Protein AF-A0A926TGM6-F1 (afdb_monomer_lite)

Radius of gyration: 21.96 Å; chains: 1; bounding box: 35×56×56 Å

pLDDT: mean 73.23, std 17.08, range [44.56, 93.25]

Structure (mmCIF, N/CA/C/O backbone):
data_AF-A0A926TGM6-F1
#
_entry.id   AF-A0A926TGM6-F1
#
loop_
_atom_site.group_PDB
_atom_site.id
_atom_site.type_symbol
_atom_site.label_atom_id
_atom_site.label_alt_id
_atom_site.label_comp_id
_atom_site.label_asym_id
_atom_site.label_entity_id
_atom_site.label_seq_id
_atom_site.pdbx_PDB_ins_code
_atom_site.Cartn_x
_atom_site.Cartn_y
_atom_site.Cartn_z
_atom_site.occupancy
_atom_site.B_iso_or_equiv
_atom_site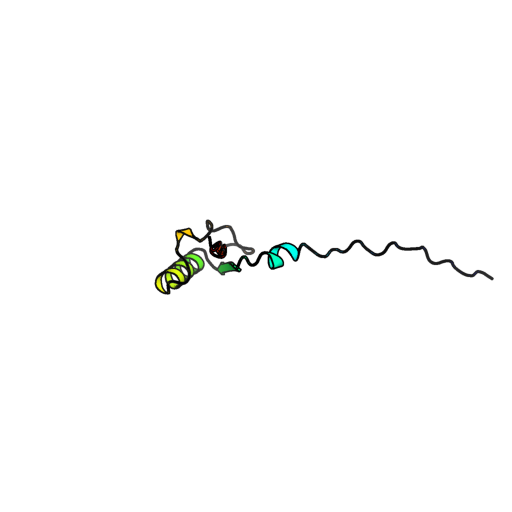.auth_seq_id
_atom_site.auth_comp_id
_atom_site.auth_asym_id
_atom_site.auth_atom_id
_atom_site.pdbx_PDB_model_num
ATOM 1 N N . MET A 1 1 ? -23.637 48.497 -39.155 1.00 44.56 1 MET A N 1
ATOM 2 C CA . MET A 1 1 ? -22.472 47.604 -39.330 1.00 44.56 1 MET A CA 1
ATOM 3 C C . MET A 1 1 ? -22.425 46.697 -38.113 1.00 44.56 1 MET A C 1
ATOM 5 O O . MET A 1 1 ? -22.846 47.132 -37.053 1.00 44.56 1 MET A O 1
ATOM 9 N N . SER A 1 2 ? -22.078 45.437 -38.336 1.00 47.12 2 SER A N 1
ATOM 10 C CA . SER A 1 2 ? -22.552 44.241 -37.634 1.00 47.12 2 SER A CA 1
ATOM 11 C C . SER A 1 2 ? -22.191 44.138 -36.149 1.00 47.12 2 SER A C 1
ATOM 13 O O . SER A 1 2 ? -21.021 44.215 -35.789 1.00 47.12 2 SER A O 1
ATOM 15 N N . GLU A 1 3 ? -23.193 43.875 -35.312 1.00 50.12 3 GLU A N 1
ATOM 16 C CA . GLU A 1 3 ? -23.018 43.396 -33.939 1.00 50.12 3 GLU A CA 1
ATOM 17 C C . GLU A 1 3 ? -22.855 41.869 -34.015 1.00 50.12 3 GLU A C 1
ATOM 19 O O . GLU A 1 3 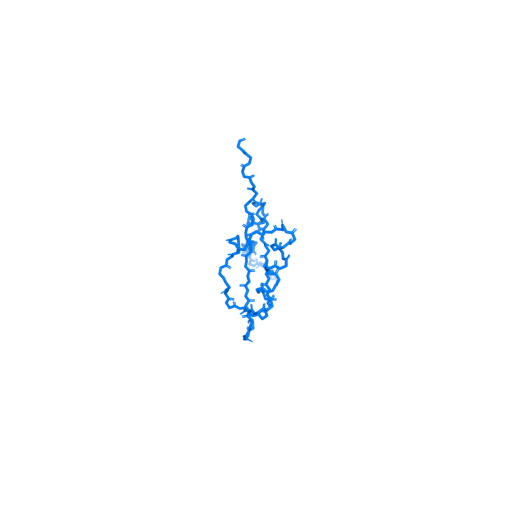? -23.768 41.155 -34.429 1.00 50.12 3 GLU A O 1
ATOM 24 N N . ALA A 1 4 ? -21.648 41.367 -33.753 1.00 55.97 4 ALA A N 1
ATOM 25 C CA . ALA A 1 4 ? -21.360 39.938 -33.799 1.00 55.97 4 ALA A CA 1
ATOM 26 C C . ALA A 1 4 ? -21.927 39.261 -32.542 1.00 55.97 4 ALA A C 1
ATOM 28 O O . ALA A 1 4 ? -21.415 39.459 -31.442 1.00 55.97 4 ALA A O 1
ATOM 29 N N . SER A 1 5 ? -22.982 38.459 -32.698 1.00 55.16 5 SER A N 1
ATOM 30 C CA . SER A 1 5 ? -23.468 37.567 -31.644 1.00 55.16 5 SER A CA 1
ATOM 31 C C . SER A 1 5 ? -22.422 36.481 -31.381 1.00 55.16 5 SER A C 1
ATOM 33 O O . SER A 1 5 ? -22.147 35.656 -32.253 1.00 55.16 5 SER A O 1
ATOM 35 N N . LEU A 1 6 ? -21.817 36.489 -30.193 1.00 67.19 6 LEU A N 1
ATOM 36 C CA . LEU A 1 6 ? -20.971 35.387 -29.732 1.00 67.19 6 LEU A CA 1
ATOM 37 C C . LEU A 1 6 ? -21.831 34.116 -29.584 1.00 67.19 6 LEU A C 1
ATOM 39 O O . LEU A 1 6 ? -22.962 34.211 -29.099 1.00 67.19 6 LEU A O 1
ATOM 43 N N . PRO A 1 7 ? -21.340 32.932 -29.996 1.00 57.50 7 PRO A N 1
ATOM 44 C CA . PRO A 1 7 ? -22.065 31.688 -29.783 1.00 57.50 7 PRO A CA 1
ATOM 45 C C . PRO A 1 7 ? -22.184 31.411 -28.280 1.00 57.50 7 PRO A C 1
ATOM 47 O O . PRO A 1 7 ? -21.213 31.522 -27.534 1.00 57.50 7 PRO A O 1
ATOM 50 N N . ASN A 1 8 ? -23.396 31.066 -27.849 1.00 55.59 8 ASN A N 1
ATOM 51 C CA . ASN A 1 8 ? -23.709 30.646 -26.489 1.00 55.59 8 ASN A CA 1
ATOM 52 C C . ASN A 1 8 ? -23.052 29.280 -26.234 1.00 55.59 8 ASN A C 1
ATOM 54 O O . ASN A 1 8 ? -23.611 28.242 -26.586 1.00 55.59 8 ASN A O 1
ATOM 58 N N . ILE A 1 9 ? -21.830 29.297 -25.710 1.00 60.00 9 ILE A N 1
ATOM 59 C CA . ILE A 1 9 ? -21.125 28.108 -25.229 1.00 60.00 9 ILE A CA 1
ATOM 60 C C . ILE A 1 9 ? -21.850 27.645 -23.954 1.00 60.00 9 ILE A C 1
ATOM 62 O O . ILE A 1 9 ? -21.989 28.460 -23.038 1.00 60.00 9 ILE A O 1
ATOM 66 N N . PRO A 1 10 ? -22.356 26.399 -23.871 1.00 60.44 10 PRO A N 1
ATOM 67 C CA . PRO A 1 10 ? -22.845 25.872 -22.601 1.00 60.44 10 PRO A CA 1
ATOM 68 C C . PRO A 1 10 ? -21.697 25.900 -21.576 1.00 60.44 10 PRO A C 1
ATOM 70 O O . PRO A 1 10 ? -20.541 25.747 -21.983 1.00 60.44 10 PRO A O 1
ATOM 73 N N . PRO A 1 11 ? -21.977 26.136 -20.279 1.00 56.72 11 PRO A N 1
ATOM 74 C CA . PRO A 1 11 ? -20.945 26.011 -19.261 1.00 56.72 11 PRO A CA 1
ATOM 75 C C . PRO A 1 11 ? -20.409 24.586 -19.348 1.00 56.72 11 PRO A C 1
ATOM 77 O O . PRO A 1 11 ? -21.194 23.640 -19.335 1.00 56.72 11 PRO A O 1
ATOM 80 N N . GLU A 1 12 ? -19.099 24.472 -19.546 1.00 57.44 12 GLU A N 1
ATOM 81 C CA . GLU A 1 12 ? -18.389 23.202 -19.612 1.00 57.44 12 GLU A CA 1
ATOM 82 C C . GLU A 1 12 ? -18.833 22.354 -18.419 1.00 57.44 12 GLU A C 1
ATOM 84 O O . GLU A 1 12 ? -18.776 22.819 -17.276 1.00 57.44 12 GLU A O 1
ATOM 89 N N . ASP A 1 13 ? -19.382 21.171 -18.711 1.00 51.66 13 ASP A N 1
ATOM 90 C CA . ASP A 1 13 ? -19.714 20.178 -17.704 1.00 51.66 13 ASP A CA 1
ATOM 91 C C . ASP A 1 13 ? -18.502 20.024 -16.787 1.00 51.66 13 ASP A C 1
ATOM 93 O O . ASP A 1 13 ? -17.378 19.791 -17.228 1.00 51.66 13 ASP A O 1
ATOM 97 N N . ASP A 1 14 ? -18.770 20.262 -15.513 1.00 52.56 14 ASP A N 1
ATOM 98 C CA . ASP A 1 14 ? -17.885 20.154 -14.373 1.00 52.56 14 ASP A CA 1
ATOM 99 C C . ASP A 1 14 ? -17.086 18.839 -14.467 1.00 52.56 14 ASP A C 1
ATOM 101 O O . ASP A 1 14 ? -17.542 17.786 -14.029 1.00 52.56 14 ASP A O 1
ATOM 105 N N . ASP A 1 15 ? -15.867 18.894 -15.015 1.00 47.91 15 ASP A N 1
ATOM 106 C CA . ASP A 1 15 ? -14.827 17.852 -14.922 1.00 47.91 15 ASP A CA 1
ATOM 107 C C . ASP A 1 15 ? -14.291 17.782 -13.470 1.00 47.91 15 ASP A C 1
ATOM 109 O O . ASP A 1 15 ? -13.097 17.655 -13.188 1.00 47.91 15 ASP A O 1
ATOM 113 N N . SER A 1 16 ? -15.192 17.928 -12.496 1.00 49.62 16 SER A N 1
ATOM 114 C CA . SER A 1 16 ? -14.946 17.711 -11.081 1.00 49.62 16 SER A CA 1
ATOM 115 C C . SER A 1 16 ? -14.897 16.207 -10.888 1.00 49.62 16 SER A C 1
ATOM 117 O O . SER A 1 16 ? -15.877 15.546 -10.550 1.00 49.62 16 SER A O 1
ATOM 119 N N . LEU A 1 17 ? -13.729 15.660 -11.213 1.00 51.16 17 LEU A N 1
ATOM 120 C CA . LEU A 1 17 ? -13.361 14.267 -11.030 1.00 51.16 17 LEU A CA 1
ATOM 121 C C . LEU A 1 17 ? -13.602 13.877 -9.564 1.00 51.16 17 LEU A C 1
ATOM 123 O O . LEU A 1 17 ? -12.766 14.123 -8.700 1.00 51.16 17 LEU A O 1
ATOM 127 N N . GLU A 1 18 ? -14.784 13.324 -9.299 1.00 54.81 18 GLU A N 1
ATOM 128 C CA . GLU A 1 18 ? -15.202 12.541 -8.135 1.00 54.81 18 GLU A CA 1
ATOM 129 C C . GLU A 1 18 ? -14.421 12.781 -6.829 1.00 54.81 18 GLU A C 1
ATOM 131 O O . GLU A 1 18 ? -13.887 11.860 -6.200 1.00 54.81 18 GLU A O 1
ATOM 136 N N . LEU A 1 19 ? -14.445 14.018 -6.325 1.00 49.62 19 LEU A 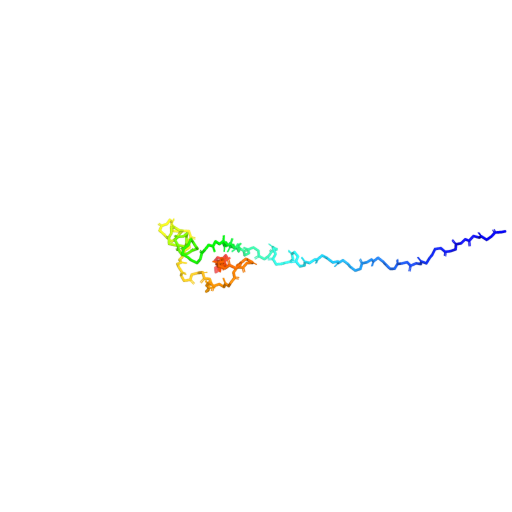N 1
ATOM 137 C CA . LEU A 1 19 ? -14.069 14.295 -4.935 1.00 49.62 19 LEU A CA 1
ATOM 138 C C . LEU A 1 19 ? -15.069 13.697 -3.923 1.00 49.62 19 LEU A C 1
ATOM 140 O O . LEU A 1 19 ? -14.873 13.800 -2.711 1.00 49.62 19 LEU A O 1
ATOM 144 N N . ASP A 1 20 ? -16.128 13.030 -4.384 1.00 50.44 20 ASP A N 1
ATOM 145 C CA . ASP A 1 20 ? -17.060 12.285 -3.539 1.00 50.44 20 ASP A CA 1
ATOM 146 C C . ASP A 1 20 ? -16.429 11.031 -2.910 1.00 50.44 20 ASP A C 1
ATOM 148 O O . ASP A 1 20 ? -16.834 10.620 -1.818 1.00 50.44 20 ASP A O 1
ATOM 152 N N . SER A 1 21 ? -15.354 10.484 -3.494 1.00 50.25 21 SER A N 1
ATOM 153 C CA . SER A 1 21 ? -14.583 9.402 -2.859 1.00 50.25 21 SER A CA 1
ATOM 154 C C . SER A 1 21 ? -13.821 9.875 -1.614 1.00 50.25 21 SER A C 1
ATOM 156 O O . SER A 1 21 ? -13.707 9.129 -0.637 1.00 50.25 21 SER A O 1
ATOM 158 N N . LEU A 1 22 ? -13.383 11.141 -1.589 1.00 50.28 22 LEU A N 1
ATOM 159 C CA . LEU A 1 22 ? -12.696 11.744 -0.440 1.00 50.28 22 LEU A CA 1
ATOM 160 C C . LEU A 1 22 ? -13.667 12.088 0.708 1.00 50.28 22 LEU A C 1
ATOM 162 O O . LEU A 1 22 ? -13.287 12.068 1.879 1.00 50.28 22 LEU A O 1
ATOM 166 N N . LYS A 1 23 ? -14.952 12.321 0.402 1.00 50.19 23 LYS A N 1
ATOM 167 C CA . LYS A 1 23 ? -16.021 12.560 1.396 1.00 50.19 23 LYS A CA 1
ATOM 168 C C . LYS A 1 23 ? -16.362 11.338 2.248 1.00 50.19 23 LYS A C 1
ATOM 170 O O . LYS A 1 23 ? -16.902 11.492 3.342 1.00 50.19 23 LYS A O 1
ATOM 175 N N . SER A 1 24 ? -16.049 10.127 1.784 1.00 55.03 24 SER A N 1
ATOM 176 C CA . SER A 1 24 ? -16.455 8.888 2.459 1.00 55.03 24 SER A CA 1
ATOM 177 C C . SER A 1 24 ? -15.652 8.579 3.730 1.00 55.03 24 SER A C 1
ATOM 179 O O . SER A 1 24 ? -15.935 7.579 4.389 1.00 55.03 24 SER A O 1
ATOM 181 N N . GLY A 1 25 ? -14.654 9.392 4.094 1.00 51.25 25 GLY A N 1
ATOM 182 C CA . GLY A 1 25 ? -13.918 9.214 5.346 1.00 51.25 25 GLY A CA 1
ATOM 183 C C . GLY A 1 25 ? -13.054 7.956 5.409 1.00 51.25 25 GLY A C 1
ATOM 184 O O . GLY A 1 25 ? -12.641 7.574 6.503 1.00 51.25 25 GLY A O 1
ATOM 185 N N . LYS A 1 26 ? -12.823 7.322 4.258 1.00 62.69 26 LYS A N 1
ATOM 186 C CA . LYS A 1 26 ? -11.932 6.184 4.066 1.00 62.69 26 LYS A CA 1
ATOM 187 C C . LYS A 1 26 ? -10.521 6.754 3.950 1.00 62.69 26 LYS A C 1
ATOM 189 O O . LYS A 1 26 ? -10.236 7.460 2.985 1.00 62.69 26 LYS A O 1
ATOM 194 N N . CYS A 1 27 ? -9.659 6.506 4.931 1.00 61.31 27 CYS A N 1
ATOM 195 C CA . CYS A 1 27 ? -8.245 6.831 4.768 1.00 61.31 27 CYS A CA 1
ATOM 196 C C . CYS A 1 27 ? -7.650 5.809 3.802 1.00 61.31 27 CYS A C 1
ATOM 198 O O . CYS A 1 27 ? -7.610 4.616 4.107 1.00 61.31 27 CYS A O 1
ATOM 200 N N . GLN A 1 28 ? -7.224 6.283 2.634 1.00 75.56 28 GLN A N 1
ATOM 201 C CA . GLN A 1 28 ? -6.504 5.480 1.662 1.00 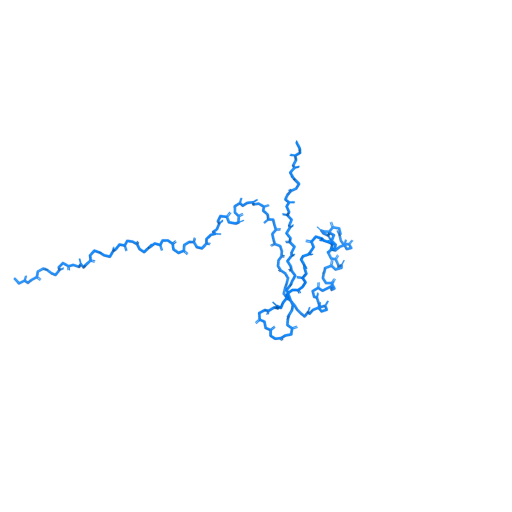75.56 28 GLN A CA 1
ATOM 202 C C . GLN A 1 28 ? -5.046 5.930 1.666 1.00 75.56 28 GLN A C 1
ATOM 204 O O . GLN A 1 28 ? -4.744 7.059 1.284 1.00 75.56 28 GLN A O 1
ATOM 209 N N . ILE A 1 29 ? -4.144 5.067 2.129 1.00 84.88 29 ILE A N 1
ATOM 210 C CA . ILE A 1 29 ? -2.704 5.313 2.022 1.00 84.88 29 ILE A CA 1
ATOM 211 C C . ILE A 1 29 ? -2.210 4.596 0.780 1.00 84.88 29 ILE A C 1
ATOM 213 O O . ILE A 1 29 ? -2.444 3.401 0.612 1.00 84.88 29 ILE A O 1
ATOM 217 N N . VAL A 1 30 ? -1.532 5.344 -0.085 1.00 86.50 30 VAL A N 1
ATOM 218 C CA . VAL A 1 30 ? -0.879 4.821 -1.280 1.00 86.50 30 VAL A CA 1
ATOM 219 C C . VAL A 1 30 ? 0.619 4.969 -1.089 1.00 86.50 30 VAL A C 1
ATOM 221 O O . VAL A 1 30 ? 1.120 6.073 -0.884 1.00 86.50 30 VAL A O 1
ATOM 224 N N . MET A 1 31 ? 1.326 3.850 -1.157 1.00 88.94 31 MET A N 1
ATOM 225 C CA . MET A 1 31 ? 2.780 3.811 -1.140 1.00 88.94 31 MET A CA 1
ATOM 226 C C . MET A 1 31 ? 3.294 3.404 -2.506 1.00 88.94 31 MET A C 1
ATOM 228 O O . MET A 1 31 ? 2.786 2.446 -3.079 1.00 88.94 31 MET A O 1
ATOM 232 N N . ILE A 1 32 ? 4.299 4.116 -3.010 1.00 89.88 32 ILE A N 1
ATOM 233 C CA . ILE A 1 32 ? 4.953 3.834 -4.289 1.00 89.88 32 ILE A CA 1
ATOM 234 C C . ILE A 1 32 ? 6.455 3.793 -4.029 1.00 89.88 32 ILE A C 1
ATOM 236 O O . ILE A 1 32 ? 7.027 4.770 -3.549 1.00 89.88 32 ILE A O 1
ATOM 240 N N . SER A 1 33 ? 7.075 2.649 -4.290 1.00 91.88 33 SER A N 1
ATOM 241 C CA . SER A 1 33 ? 8.520 2.434 -4.155 1.00 91.88 33 SER A CA 1
ATOM 242 C C . SER A 1 33 ? 8.914 1.168 -4.920 1.00 91.88 33 SER A C 1
ATOM 244 O O . SER A 1 33 ? 8.083 0.571 -5.597 1.00 91.88 33 SER A O 1
ATOM 246 N N . SER A 1 34 ? 10.153 0.698 -4.809 1.00 91.88 34 SER A N 1
ATOM 247 C CA . SER A 1 34 ? 10.510 -0.663 -5.234 1.00 91.88 34 SER A CA 1
ATOM 248 C C . SER A 1 34 ? 9.652 -1.704 -4.503 1.00 91.88 34 SER A C 1
ATOM 250 O O . SER A 1 34 ? 9.250 -1.478 -3.363 1.00 91.88 34 SER A O 1
ATOM 252 N N . ALA A 1 35 ? 9.416 -2.873 -5.109 1.00 89.50 35 ALA A N 1
ATOM 253 C CA . ALA A 1 35 ? 8.624 -3.942 -4.483 1.00 89.50 35 ALA A CA 1
ATOM 254 C C . ALA A 1 35 ? 9.108 -4.307 -3.071 1.00 89.50 35 ALA A C 1
ATOM 256 O O . ALA A 1 35 ? 8.293 -4.472 -2.167 1.00 89.50 35 ALA A O 1
ATOM 257 N N . ASP A 1 36 ? 10.423 -4.391 -2.871 1.00 92.12 36 ASP A N 1
ATOM 258 C CA . ASP A 1 36 ? 11.016 -4.644 -1.557 1.00 92.12 36 ASP A CA 1
ATOM 259 C C . ASP A 1 36 ? 10.812 -3.464 -0.600 1.00 92.12 36 ASP A C 1
ATOM 261 O O . ASP A 1 36 ? 10.367 -3.673 0.522 1.00 92.12 36 ASP A O 1
ATOM 265 N N . GLY A 1 37 ? 10.988 -2.227 -1.073 1.00 92.12 37 GLY A N 1
ATOM 266 C CA . GLY A 1 37 ? 10.771 -1.027 -0.262 1.00 92.12 37 GLY A CA 1
ATOM 267 C C . GLY A 1 37 ? 9.322 -0.861 0.204 1.00 92.12 37 GLY A C 1
ATOM 268 O O . GLY A 1 37 ? 9.085 -0.451 1.337 1.00 92.12 37 GLY A O 1
ATOM 269 N N . VAL A 1 38 ? 8.337 -1.224 -0.628 1.00 90.31 38 VAL A N 1
ATOM 270 C CA . VAL A 1 38 ? 6.930 -1.230 -0.192 1.00 90.31 38 VAL A CA 1
ATOM 271 C C . VAL A 1 38 ? 6.694 -2.319 0.861 1.00 90.31 38 VAL A C 1
ATOM 273 O O . VAL A 1 38 ? 5.993 -2.066 1.836 1.00 90.31 38 VAL A O 1
ATOM 276 N N . ARG A 1 39 ? 7.297 -3.510 0.724 1.00 90.38 39 ARG A N 1
ATOM 277 C CA . ARG A 1 39 ? 7.175 -4.578 1.736 1.00 90.38 39 ARG A CA 1
ATOM 278 C C . ARG A 1 39 ? 7.823 -4.208 3.064 1.00 90.38 39 ARG A C 1
ATOM 280 O O . ARG A 1 39 ? 7.232 -4.480 4.102 1.00 90.38 39 ARG A O 1
ATOM 287 N N . GLU A 1 40 ? 9.011 -3.609 3.038 1.00 93.25 40 GLU A N 1
ATOM 288 C CA . GLU A 1 40 ? 9.692 -3.132 4.246 1.00 93.25 40 GLU A CA 1
ATOM 289 C C . GLU A 1 40 ? 8.824 -2.110 4.981 1.00 93.25 40 GLU A C 1
ATOM 291 O O . GLU A 1 40 ? 8.532 -2.298 6.158 1.00 93.25 40 GLU A O 1
ATOM 296 N N . MET A 1 41 ? 8.291 -1.118 4.264 1.00 90.25 41 MET A N 1
ATOM 297 C CA . MET A 1 41 ? 7.436 -0.093 4.864 1.00 90.25 41 MET A CA 1
ATOM 298 C C . MET A 1 41 ? 6.127 -0.669 5.431 1.00 90.25 41 MET A C 1
ATOM 300 O O . MET A 1 41 ? 5.661 -0.237 6.481 1.00 90.25 41 MET A O 1
ATOM 304 N N . ILE A 1 42 ? 5.524 -1.660 4.760 1.00 90.19 42 ILE A N 1
ATOM 305 C CA . ILE A 1 42 ? 4.345 -2.373 5.281 1.00 90.19 42 ILE A CA 1
ATOM 306 C C . ILE A 1 42 ? 4.679 -3.077 6.602 1.00 90.19 42 ILE A C 1
ATOM 308 O O . ILE A 1 42 ? 3.904 -2.964 7.551 1.00 90.19 42 ILE A O 1
ATOM 312 N N . ASN A 1 43 ? 5.825 -3.761 6.681 1.00 90.88 43 ASN A N 1
ATOM 313 C CA . ASN A 1 43 ? 6.267 -4.411 7.915 1.00 90.88 43 ASN A CA 1
ATOM 314 C C . ASN A 1 43 ? 6.511 -3.387 9.032 1.00 90.88 43 ASN A C 1
ATOM 316 O O . ASN A 1 43 ? 6.005 -3.580 10.132 1.00 90.88 43 ASN A O 1
ATOM 320 N N . GLU A 1 44 ? 7.191 -2.270 8.755 1.00 91.38 44 GLU A N 1
ATOM 321 C CA . GLU A 1 44 ? 7.423 -1.224 9.764 1.00 91.38 44 GLU A CA 1
ATOM 322 C C . GLU A 1 44 ? 6.107 -0.638 10.297 1.00 91.38 44 GLU A C 1
ATOM 324 O O . GLU A 1 44 ? 5.941 -0.444 11.504 1.00 91.38 44 GLU A O 1
ATOM 329 N N . LEU A 1 45 ? 5.131 -0.394 9.417 1.00 87.81 45 LEU A N 1
ATOM 330 C CA . LEU A 1 45 ? 3.808 0.095 9.815 1.00 87.81 45 LEU A CA 1
ATOM 331 C C . LEU A 1 45 ? 3.021 -0.945 10.618 1.00 87.81 45 LEU A C 1
ATOM 333 O O . LEU A 1 45 ? 2.287 -0.573 11.538 1.00 87.81 45 LEU A O 1
ATOM 337 N N . GLN A 1 46 ? 3.188 -2.229 10.309 1.00 88.50 46 GLN A N 1
ATOM 338 C CA . GLN A 1 46 ? 2.617 -3.316 11.095 1.00 88.50 46 GLN A CA 1
ATOM 339 C C . GLN A 1 46 ? 3.248 -3.387 12.490 1.00 88.50 46 GLN A C 1
ATOM 341 O O . GLN A 1 46 ? 2.523 -3.459 13.481 1.00 88.50 46 GLN A O 1
ATOM 346 N N . GLU A 1 47 ? 4.576 -3.324 12.592 1.00 90.06 47 GLU A N 1
ATOM 347 C CA . GLU A 1 47 ? 5.296 -3.331 13.872 1.00 90.06 47 GLU A CA 1
ATOM 348 C C . GLU A 1 47 ? 4.940 -2.117 14.741 1.00 90.06 47 GLU A C 1
ATOM 350 O O . GLU A 1 47 ? 4.847 -2.227 15.964 1.00 90.06 47 GLU A O 1
ATOM 355 N N . CYS A 1 48 ? 4.656 -0.972 14.114 1.00 87.69 48 CYS A N 1
ATOM 356 C CA . CYS A 1 48 ? 4.170 0.227 14.796 1.00 87.69 48 CYS A CA 1
ATOM 357 C C . CYS A 1 48 ? 2.678 0.169 15.181 1.00 87.69 48 CYS A C 1
ATOM 359 O O . CYS A 1 48 ? 2.174 1.111 15.796 1.00 87.69 48 CYS A O 1
ATOM 361 N N . GLY A 1 49 ? 1.954 -0.896 14.818 1.00 84.00 49 GLY A N 1
ATOM 362 C CA . GLY A 1 49 ? 0.521 -1.050 15.086 1.00 84.00 49 GLY A CA 1
ATOM 363 C C . GLY A 1 49 ? -0.375 -0.106 14.279 1.00 84.00 49 GLY A C 1
ATOM 364 O O . GLY A 1 49 ? -1.509 0.154 14.675 1.00 84.00 49 GLY A O 1
ATOM 365 N N . PHE A 1 50 ? 0.128 0.437 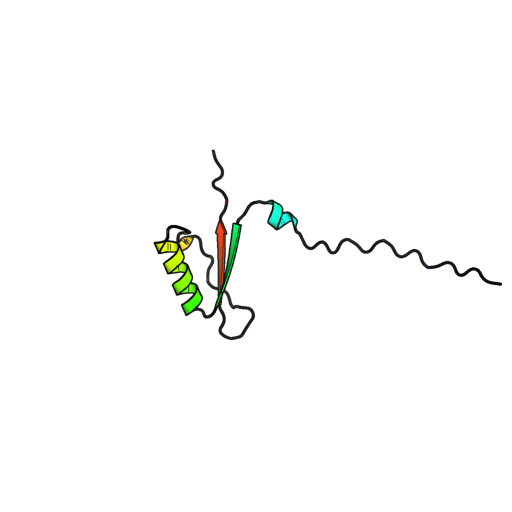13.168 1.00 84.19 50 PHE A N 1
ATOM 366 C CA . PHE A 1 50 ? -0.617 1.362 12.318 1.00 84.19 50 PHE A CA 1
ATOM 367 C C . PHE A 1 50 ? -1.645 0.636 11.435 1.00 84.19 50 PHE A C 1
ATOM 369 O O . PHE A 1 50 ? -2.767 1.114 11.256 1.00 84.19 50 PHE A O 1
ATOM 376 N N . ALA A 1 51 ? -1.264 -0.515 10.876 1.00 83.88 51 ALA A N 1
ATOM 377 C CA . ALA A 1 51 ? -2.138 -1.371 10.080 1.00 83.88 51 ALA A CA 1
ATOM 378 C C . ALA A 1 51 ? -1.612 -2.809 10.040 1.00 83.88 51 ALA A C 1
ATOM 380 O O . ALA A 1 51 ? -0.407 -3.019 9.928 1.00 83.88 51 ALA A O 1
ATOM 381 N N . ASP A 1 52 ? -2.508 -3.795 10.061 1.00 82.94 52 ASP A N 1
ATOM 382 C CA . ASP A 1 52 ? -2.148 -5.190 9.804 1.00 82.94 52 ASP A CA 1
ATOM 383 C C . ASP A 1 52 ? -1.645 -5.384 8.368 1.00 82.94 52 ASP A C 1
ATOM 385 O O . ASP A 1 52 ? -2.133 -4.737 7.439 1.00 82.94 52 ASP A O 1
ATOM 389 N N . ALA A 1 53 ? -0.724 -6.332 8.156 1.00 80.12 53 ALA A N 1
ATOM 390 C CA . ALA A 1 53 ? -0.262 -6.691 6.811 1.00 80.12 53 ALA A CA 1
ATOM 391 C C . ALA A 1 53 ? -1.412 -7.110 5.878 1.00 80.12 53 ALA A C 1
ATOM 393 O O . ALA A 1 53 ? -1.364 -6.819 4.687 1.00 80.12 53 ALA A O 1
ATOM 394 N N . ASP A 1 54 ? -2.458 -7.744 6.416 1.00 83.25 54 ASP A N 1
ATOM 395 C CA . ASP A 1 54 ? -3.635 -8.184 5.651 1.00 83.25 54 ASP A CA 1
ATOM 396 C C . ASP A 1 54 ? -4.544 -7.018 5.218 1.00 83.25 54 ASP A C 1
ATOM 398 O O . ASP A 1 54 ? -5.306 -7.134 4.263 1.00 83.25 54 ASP A O 1
ATOM 402 N N . ALA A 1 55 ? -4.430 -5.854 5.870 1.00 83.25 55 ALA A N 1
ATOM 403 C CA . ALA A 1 55 ? -5.188 -4.663 5.490 1.00 83.25 55 ALA A CA 1
ATOM 404 C C . ALA A 1 55 ? -4.670 -4.021 4.186 1.00 83.25 55 ALA A C 1
ATOM 406 O O . ALA A 1 55 ? -5.342 -3.165 3.596 1.00 83.25 55 ALA A O 1
ATOM 407 N N . TRP A 1 56 ? -3.479 -4.418 3.730 1.00 86.38 56 TRP A N 1
ATOM 408 C CA . TRP A 1 56 ? -2.887 -3.951 2.484 1.00 86.38 56 TRP A CA 1
ATOM 409 C C . TRP A 1 56 ? -3.393 -4.757 1.292 1.00 86.38 56 TRP A C 1
ATOM 411 O O . TRP A 1 56 ? -3.480 -5.982 1.307 1.00 86.38 56 TRP A O 1
ATOM 421 N N . SER A 1 57 ? -3.677 -4.050 0.205 1.00 85.06 57 SER A N 1
ATOM 422 C CA . SER A 1 57 ? -3.889 -4.675 -1.098 1.00 85.06 57 SER A CA 1
ATOM 423 C C . SER A 1 57 ? -2.635 -5.404 -1.583 1.00 85.06 57 SER A C 1
ATOM 425 O O . SER A 1 57 ? -1.505 -5.115 -1.176 1.00 85.06 57 SER A O 1
ATOM 427 N N . GLN A 1 58 ? -2.837 -6.334 -2.517 1.00 86.44 58 GLN A N 1
ATOM 428 C CA . GLN A 1 58 ? -1.727 -6.919 -3.258 1.00 86.44 58 GLN A CA 1
ATOM 429 C C . GLN A 1 58 ? -0.920 -5.824 -3.958 1.00 86.44 58 GLN A C 1
ATOM 431 O O . GLN A 1 58 ? -1.488 -4.892 -4.526 1.00 86.44 58 GLN A O 1
ATOM 436 N N . LEU A 1 59 ? 0.406 -5.972 -3.946 1.00 87.56 59 LEU A N 1
ATOM 437 C CA . LEU A 1 59 ? 1.297 -5.052 -4.641 1.00 87.56 59 LEU A CA 1
ATOM 438 C C . LEU A 1 59 ? 0.991 -5.059 -6.138 1.00 87.56 59 LEU A C 1
ATOM 440 O O . LEU A 1 59 ? 1.111 -6.093 -6.798 1.00 87.56 59 LEU A O 1
ATOM 444 N N . ILE A 1 60 ? 0.629 -3.895 -6.665 1.00 88.06 60 ILE A N 1
ATOM 445 C CA . ILE A 1 60 ? 0.413 -3.680 -8.097 1.00 88.06 60 ILE A CA 1
ATOM 446 C C . ILE A 1 60 ? 1.619 -2.970 -8.710 1.00 88.06 60 ILE A C 1
ATOM 448 O O . ILE A 1 60 ? 2.459 -2.427 -7.995 1.00 88.06 60 ILE A O 1
ATOM 452 N N . ALA A 1 61 ? 1.724 -2.981 -10.038 1.00 88.44 61 ALA A N 1
ATOM 453 C CA . ALA A 1 61 ? 2.775 -2.242 -10.728 1.00 88.44 61 ALA A CA 1
ATOM 454 C C . ALA A 1 61 ? 2.638 -0.735 -10.460 1.00 88.44 61 ALA A C 1
ATOM 456 O O . ALA A 1 61 ? 1.540 -0.179 -10.532 1.00 88.44 61 ALA A O 1
ATOM 457 N N . GLY A 1 62 ? 3.760 -0.095 -10.135 1.00 87.50 62 GLY A N 1
ATOM 458 C CA . GLY A 1 62 ? 3.842 1.348 -9.972 1.00 87.50 62 GLY A CA 1
ATOM 459 C C . GLY A 1 62 ? 3.838 2.096 -11.314 1.00 87.50 62 GLY A C 1
ATOM 460 O O . GLY A 1 62 ? 3.828 1.479 -12.383 1.00 87.50 62 GLY A O 1
ATOM 461 N N . PRO A 1 63 ? 3.844 3.437 -11.271 1.00 82.12 63 PRO A N 1
ATOM 462 C CA . PRO A 1 63 ? 3.836 4.273 -12.468 1.00 82.12 63 PRO A CA 1
ATOM 463 C C . PRO A 1 63 ? 5.133 4.170 -13.287 1.00 82.12 63 PRO A C 1
ATOM 465 O O . PRO A 1 63 ? 5.082 4.360 -14.502 1.00 82.12 63 PRO A O 1
ATOM 468 N N . ASN A 1 64 ? 6.277 3.846 -12.668 1.00 87.50 64 ASN A N 1
ATOM 469 C CA . ASN A 1 64 ? 7.542 3.626 -13.369 1.00 87.50 64 ASN A CA 1
ATOM 470 C C . ASN A 1 64 ? 7.961 2.146 -13.394 1.00 87.50 64 ASN A C 1
ATOM 472 O O . ASN A 1 64 ? 7.567 1.320 -12.570 1.00 87.50 64 ASN A O 1
ATOM 476 N N . SER A 1 65 ? 8.824 1.810 -14.356 1.00 83.44 65 SER A N 1
ATOM 477 C CA . SER A 1 65 ? 9.362 0.456 -14.511 1.00 83.44 65 SER A CA 1
ATOM 478 C C . SER A 1 65 ? 10.189 0.044 -13.290 1.00 83.44 65 SER A C 1
ATOM 480 O O . SER A 1 65 ? 11.210 0.660 -12.995 1.00 83.44 65 SER A O 1
ATOM 482 N N . GLY A 1 66 ? 9.783 -1.042 -12.629 1.00 86.56 66 GLY A N 1
ATOM 483 C CA . GLY A 1 66 ? 10.437 -1.566 -11.423 1.00 86.56 66 GLY A CA 1
ATOM 484 C C . GLY A 1 66 ? 9.838 -1.061 -10.108 1.00 86.56 66 GLY A C 1
ATOM 485 O O . GLY A 1 66 ? 10.214 -1.559 -9.048 1.00 86.56 66 GLY A O 1
ATOM 486 N N . GLU A 1 67 ? 8.882 -0.133 -10.163 1.00 90.50 67 GLU A N 1
ATOM 487 C CA . GLU A 1 67 ? 8.123 0.282 -8.989 1.00 90.50 67 GLU A CA 1
ATOM 488 C C . GLU A 1 67 ? 6.940 -0.651 -8.731 1.00 90.50 67 GLU A C 1
ATOM 490 O O . GLU A 1 67 ? 6.344 -1.241 -9.636 1.00 90.50 67 GLU A O 1
ATOM 495 N N . ALA A 1 68 ? 6.574 -0.734 -7.463 1.00 90.25 68 ALA A N 1
ATOM 496 C CA . ALA A 1 68 ? 5.370 -1.346 -6.959 1.00 90.25 68 ALA A CA 1
ATOM 497 C C . ALA A 1 68 ? 4.569 -0.309 -6.173 1.00 90.25 68 ALA A C 1
ATOM 499 O O . ALA A 1 68 ? 5.110 0.648 -5.614 1.00 90.25 68 ALA A O 1
ATOM 500 N N . MET A 1 69 ? 3.266 -0.536 -6.109 1.00 90.62 69 MET A N 1
ATOM 5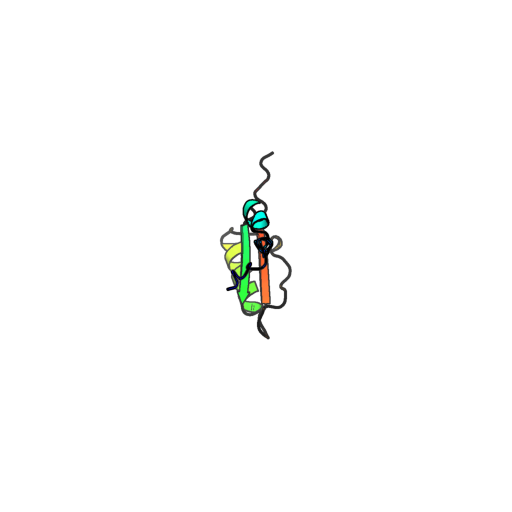01 C CA . MET A 1 69 ? 2.340 0.272 -5.346 1.00 90.62 69 MET A CA 1
ATOM 502 C C . MET A 1 69 ? 1.569 -0.608 -4.367 1.00 90.62 69 MET A C 1
ATOM 504 O O . MET A 1 69 ? 1.055 -1.661 -4.744 1.00 90.62 69 MET A O 1
ATOM 508 N N . GLY A 1 70 ? 1.489 -0.164 -3.115 1.00 88.25 70 GLY A N 1
ATOM 509 C CA . GLY A 1 70 ? 0.664 -0.763 -2.071 1.00 88.25 70 GLY A CA 1
ATOM 510 C C . GLY A 1 70 ? -0.423 0.210 -1.637 1.00 88.25 70 GLY A C 1
ATOM 511 O O . GLY A 1 70 ? -0.142 1.381 -1.382 1.00 88.25 70 GLY A O 1
ATOM 512 N N . ILE A 1 71 ? -1.664 -0.266 -1.562 1.00 88.00 71 ILE A N 1
ATOM 513 C CA . ILE A 1 71 ? -2.818 0.535 -1.136 1.00 88.00 71 ILE A CA 1
ATOM 514 C C . ILE A 1 71 ? -3.370 -0.046 0.163 1.00 88.00 71 ILE A C 1
ATOM 516 O O . ILE A 1 71 ? -3.758 -1.213 0.187 1.00 88.00 71 ILE A O 1
ATOM 520 N N . LEU A 1 72 ? -3.449 0.769 1.210 1.00 87.38 72 LEU A N 1
ATOM 521 C CA . LEU A 1 72 ? -4.160 0.468 2.451 1.00 87.38 72 LEU A CA 1
ATOM 522 C C . LEU A 1 72 ? -5.484 1.213 2.439 1.00 87.38 72 LEU A C 1
ATOM 524 O O . LEU A 1 72 ? -5.497 2.437 2.319 1.00 87.38 72 LEU A O 1
ATOM 528 N N . THR A 1 73 ? -6.584 0.484 2.607 1.00 79.44 73 THR A N 1
ATOM 529 C CA . THR A 1 73 ? -7.913 1.088 2.734 1.00 79.44 73 THR A CA 1
ATOM 530 C C . THR A 1 73 ? -8.400 0.888 4.159 1.00 79.44 73 THR A C 1
ATOM 532 O O . THR A 1 73 ? -8.883 -0.186 4.505 1.00 79.44 73 THR A O 1
ATOM 535 N N . GLN A 1 74 ? -8.294 1.914 5.001 1.00 68.88 74 GLN A N 1
ATOM 536 C CA . GLN A 1 74 ? -8.925 1.875 6.315 1.00 68.88 74 GLN A CA 1
ATOM 537 C C . GLN A 1 74 ? -10.395 2.252 6.161 1.00 68.88 74 GLN A C 1
ATOM 539 O O . GLN A 1 74 ? -10.749 3.414 5.931 1.00 68.88 74 GLN A O 1
ATOM 544 N N . GLN A 1 75 ? -11.272 1.258 6.293 1.00 58.06 75 GLN A N 1
ATOM 545 C CA . GLN A 1 75 ? -12.652 1.545 6.652 1.00 58.06 75 GLN A CA 1
ATOM 546 C C . GLN A 1 75 ? -12.625 2.010 8.104 1.00 58.06 75 GLN A C 1
ATOM 548 O O . GLN A 1 75 ? -12.068 1.316 8.955 1.00 58.06 75 GLN A O 1
ATOM 553 N N . ARG A 1 76 ? -13.175 3.196 8.403 1.00 56.62 76 ARG A N 1
ATOM 554 C CA . ARG A 1 76 ? -13.425 3.539 9.808 1.00 56.62 76 ARG A CA 1
ATOM 555 C C . ARG A 1 76 ? -14.193 2.367 10.423 1.00 56.62 76 ARG A C 1
ATOM 557 O O . ARG A 1 76 ? -15.084 1.856 9.735 1.00 56.62 76 ARG A O 1
ATOM 564 N N . PRO A 1 77 ? -13.890 1.952 11.664 1.00 49.91 77 PRO A N 1
ATOM 565 C CA . PRO A 1 77 ? -14.775 1.048 12.375 1.00 49.91 77 PRO A CA 1
ATOM 566 C C . PRO A 1 77 ? -16.185 1.626 12.252 1.00 49.91 77 PRO A C 1
ATOM 568 O O . PRO A 1 77 ? -16.410 2.776 12.635 1.00 49.91 77 PRO A O 1
ATOM 571 N N . GLN A 1 78 ? -17.105 0.892 11.623 1.00 49.53 78 GLN A N 1
ATOM 572 C CA . GLN A 1 78 ? -18.513 1.203 11.802 1.00 49.53 78 GLN A CA 1
ATOM 573 C C . GLN A 1 78 ? -18.759 0.959 13.287 1.00 49.53 78 GLN A C 1
ATOM 575 O O . GLN A 1 78 ? -18.786 -0.191 13.723 1.00 49.53 78 GLN A O 1
ATOM 580 N N . GLU A 1 79 ? -18.804 2.033 14.076 1.00 50.47 79 GLU A N 1
ATOM 581 C CA . GLU A 1 79 ? -19.309 1.948 15.440 1.00 50.47 79 GLU A CA 1
ATOM 582 C C . GLU A 1 79 ? -20.706 1.297 15.363 1.00 50.47 79 GLU A C 1
ATOM 584 O O . GLU A 1 79 ? -21.514 1.735 14.534 1.00 50.47 79 GLU A O 1
ATOM 589 N N . PRO A 1 80 ? -20.952 0.204 16.109 1.00 49.12 80 PRO A N 1
ATOM 590 C CA . PRO A 1 80 ? -22.242 -0.482 16.123 1.00 49.12 80 PRO A CA 1
ATOM 591 C C . PRO A 1 80 ? -23.362 0.362 16.742 1.00 49.12 80 PRO A C 1
ATOM 593 O O . PRO A 1 80 ? -23.068 1.204 17.623 1.00 49.12 80 PRO A O 1
#

Sequence (80 aa):
MSEASLPNIPPEDDDSLELDSLKSGKCQIVMISSADGVREMINELQECGFADADAWSQLIAGPNSGEAMGILTQQRPQEP

Foldseek 3Di:
DDDDDDDDDDDPPPPVPPPVVVVQPKDKDKDKDAPVVVVVVLVVCVVVVNDDNVQKDDWDDDPDDRMTMIIGTDDDPPPD

Secondary structure (DSSP, 8-state):
--------PPPPP-----THHHHT--EEEEEEEEHHHHHHHHHHHHHTTS--GGGBPPPEE-SSTTEEEEEEEEPPP---